Protein AF-A0A2E4PC79-F1 (afdb_monomer_lite)

Structure (mmCIF, N/CA/C/O backbone):
data_AF-A0A2E4PC79-F1
#
_entry.id   AF-A0A2E4PC79-F1
#
loop_
_atom_site.group_PDB
_atom_site.id
_atom_site.type_symbol
_atom_site.label_atom_id
_atom_site.label_alt_id
_atom_site.label_comp_id
_atom_site.label_asym_id
_atom_site.label_entity_id
_atom_site.label_seq_id
_atom_site.pdbx_PDB_ins_code
_atom_site.Cartn_x
_atom_site.Cartn_y
_atom_site.Cartn_z
_atom_site.occupancy
_atom_site.B_iso_or_equiv
_atom_site.auth_seq_id
_atom_site.auth_comp_id
_atom_site.auth_asym_id
_atom_site.auth_atom_id
_atom_site.pdbx_PDB_model_num
ATOM 1 N N . MET A 1 1 ? 13.870 14.319 -9.062 1.00 34.41 1 MET A N 1
ATOM 2 C CA . MET A 1 1 ? 12.429 14.173 -9.353 1.00 34.41 1 MET A CA 1
ATOM 3 C C . MET A 1 1 ? 11.971 12.851 -8.760 1.00 34.41 1 MET A C 1
ATOM 5 O O . MET A 1 1 ? 12.330 11.809 -9.291 1.00 34.41 1 MET A O 1
ATOM 9 N N . LEU A 1 2 ? 11.290 12.880 -7.611 1.00 38.62 2 LEU A N 1
ATOM 10 C CA . LEU A 1 2 ? 10.648 11.693 -7.042 1.00 38.62 2 LEU A CA 1
ATOM 11 C C . LEU A 1 2 ? 9.413 11.416 -7.902 1.00 38.62 2 LEU A C 1
ATOM 13 O O . LEU A 1 2 ? 8.409 12.112 -7.764 1.00 38.62 2 LEU A O 1
ATOM 17 N N . LEU A 1 3 ? 9.529 10.473 -8.842 1.00 47.06 3 LEU A N 1
ATOM 18 C CA . LEU A 1 3 ? 8.392 9.914 -9.573 1.00 47.06 3 LEU A CA 1
ATOM 19 C C . LEU A 1 3 ? 7.488 9.265 -8.522 1.00 47.06 3 LEU A C 1
ATOM 21 O O . LEU A 1 3 ? 7.707 8.134 -8.109 1.00 47.06 3 LEU A O 1
ATOM 25 N N . SER A 1 4 ? 6.564 10.053 -7.988 1.00 55.03 4 SER A N 1
ATOM 26 C CA . SER A 1 4 ? 5.513 9.564 -7.111 1.00 55.03 4 SER A CA 1
ATOM 27 C C . SER A 1 4 ? 4.483 8.889 -8.008 1.00 55.03 4 SER A C 1
ATOM 29 O O . SER A 1 4 ? 4.215 9.385 -9.103 1.00 55.03 4 SER A O 1
ATOM 31 N N . CYS A 1 5 ? 3.909 7.774 -7.564 1.00 61.78 5 CYS A N 1
ATOM 32 C CA . CYS A 1 5 ? 2.874 6.995 -8.258 1.00 61.78 5 CYS A CA 1
ATOM 33 C C . CYS A 1 5 ? 1.555 7.764 -8.503 1.00 61.78 5 CYS A C 1
ATOM 35 O O . CYS A 1 5 ? 0.470 7.192 -8.432 1.00 61.78 5 CYS A O 1
ATOM 37 N N . SER A 1 6 ? 1.575 9.079 -8.718 1.00 56.88 6 SER A N 1
ATOM 38 C CA . SER A 1 6 ? 0.365 9.877 -8.835 1.00 56.88 6 SER A CA 1
ATOM 39 C C . SER A 1 6 ? 0.559 11.184 -9.601 1.00 56.88 6 SER A C 1
ATOM 41 O O . SER A 1 6 ? 0.966 12.187 -9.032 1.00 56.88 6 SER A O 1
ATOM 43 N N . ASP A 1 7 ? 0.103 11.165 -10.854 1.00 45.41 7 ASP A N 1
ATOM 44 C CA . ASP A 1 7 ? -0.707 12.241 -11.459 1.00 45.41 7 ASP A CA 1
ATOM 45 C C . ASP A 1 7 ? -2.227 11.954 -11.291 1.00 45.41 7 ASP A C 1
ATOM 47 O O . ASP A 1 7 ? -3.075 12.698 -11.768 1.00 45.41 7 ASP A O 1
ATOM 51 N N . LYS A 1 8 ? -2.619 10.854 -10.618 1.00 46.72 8 LYS A N 1
ATOM 52 C CA . LYS A 1 8 ? -4.030 10.430 -10.459 1.00 46.72 8 LYS A CA 1
ATOM 53 C C . LYS A 1 8 ? -4.577 10.443 -9.023 1.00 46.72 8 LYS A C 1
ATOM 55 O O . LYS A 1 8 ? -5.702 10.003 -8.809 1.00 46.72 8 LYS A O 1
ATOM 60 N N . LYS A 1 9 ? -3.851 11.001 -8.045 1.00 45.25 9 LYS A N 1
ATOM 61 C CA . LYS A 1 9 ? -4.358 11.196 -6.665 1.00 45.25 9 LYS A CA 1
ATOM 62 C C . LYS A 1 9 ? -5.183 12.476 -6.462 1.00 45.25 9 LYS A C 1
ATOM 64 O O . LYS A 1 9 ? -5.401 12.861 -5.322 1.00 45.25 9 LYS A O 1
ATOM 69 N N . GLU A 1 10 ? -5.680 13.131 -7.513 1.00 37.34 10 GLU A N 1
ATOM 70 C CA . GLU A 1 10 ? -6.492 14.354 -7.340 1.00 37.34 10 GLU A CA 1
ATOM 71 C C . GLU A 1 10 ? -8.018 14.131 -7.374 1.00 37.34 10 GLU A C 1
ATOM 73 O O . GLU A 1 10 ? -8.794 15.072 -7.253 1.00 37.34 10 GLU A O 1
ATOM 78 N N . LYS A 1 11 ? -8.498 12.884 -7.472 1.00 36.75 11 LYS A N 1
ATOM 79 C CA . LYS A 1 11 ? -9.928 12.564 -7.297 1.00 36.75 11 LYS A CA 1
ATOM 80 C C . LYS A 1 11 ? -10.098 11.349 -6.401 1.00 36.75 11 LYS A C 1
ATOM 82 O O . LYS A 1 11 ? -10.289 10.234 -6.866 1.00 36.75 11 LYS A O 1
ATOM 87 N N . GLY A 1 12 ? -9.972 11.577 -5.104 1.00 32.78 12 GLY A N 1
ATOM 88 C CA . GLY A 1 12 ? -10.120 10.527 -4.098 1.00 32.78 12 GLY A CA 1
ATOM 89 C C . GLY A 1 12 ? -9.767 10.969 -2.685 1.00 32.78 12 GLY A C 1
ATOM 90 O O . GLY A 1 12 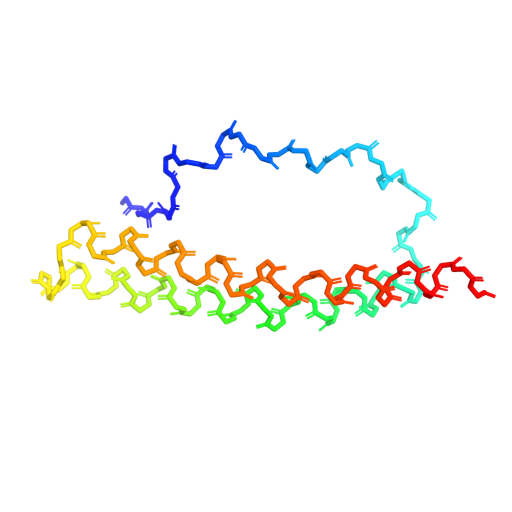? -10.003 10.216 -1.750 1.00 32.78 12 GLY A O 1
ATOM 91 N N . ALA A 1 13 ? -9.270 12.198 -2.504 1.00 36.50 13 ALA A N 1
ATOM 92 C CA . ALA A 1 13 ? -9.194 12.855 -1.205 1.00 36.50 13 ALA A CA 1
ATOM 93 C C . ALA A 1 13 ? -10.593 13.274 -0.706 1.00 36.50 13 ALA A C 1
ATOM 95 O O . ALA A 1 13 ? -10.819 14.407 -0.313 1.00 36.50 13 ALA A O 1
ATOM 96 N N . THR A 1 14 ? -11.542 12.342 -0.700 1.00 37.50 14 THR A N 1
ATOM 97 C CA . THR A 1 14 ? -12.540 12.266 0.367 1.00 37.50 14 THR A CA 1
ATOM 98 C C . THR A 1 14 ? -11.937 11.416 1.482 1.00 37.50 14 THR A C 1
ATOM 100 O O . THR A 1 14 ? -12.499 10.409 1.896 1.00 37.50 14 THR A O 1
ATOM 103 N N . SER A 1 15 ? -10.782 11.838 2.004 1.00 38.50 15 SER A N 1
ATOM 104 C CA . SER A 1 15 ? -10.609 11.779 3.453 1.00 38.50 15 SER A CA 1
ATOM 105 C C . SER A 1 15 ? -11.417 12.953 3.983 1.00 38.50 15 SER A C 1
ATOM 107 O O . SER A 1 15 ? -10.877 13.998 4.330 1.00 38.50 15 SER A O 1
ATOM 109 N N . ASP A 1 16 ? -12.738 12.792 3.888 1.00 35.78 16 ASP A N 1
ATOM 110 C CA . ASP A 1 16 ? -13.747 13.552 4.603 1.00 35.78 16 ASP A CA 1
ATOM 111 C C . ASP A 1 16 ? -13.198 13.738 6.020 1.00 35.78 16 ASP A C 1
ATOM 113 O O . ASP A 1 16 ? -13.030 12.764 6.755 1.00 35.78 16 ASP A O 1
ATOM 117 N N . GLU A 1 17 ? -12.708 14.936 6.322 1.00 38.91 17 GLU A N 1
ATOM 118 C CA . GLU A 1 17 ? -13.183 15.876 7.347 1.00 38.91 17 GLU A CA 1
ATOM 119 C C . GLU A 1 17 ? -14.175 15.337 8.411 1.00 38.91 17 GLU A C 1
ATOM 121 O O . GLU A 1 17 ? -15.051 16.043 8.900 1.00 38.91 17 GLU A O 1
ATOM 126 N N . LYS A 1 18 ? -14.060 14.066 8.797 1.00 42.34 18 LYS A N 1
ATOM 127 C CA . LYS A 1 18 ? -14.986 13.342 9.673 1.00 42.34 18 LYS A CA 1
ATOM 128 C C . LYS A 1 18 ? -14.292 12.495 10.727 1.00 42.34 18 LYS A C 1
ATOM 130 O O . LYS A 1 18 ? -14.956 11.759 11.449 1.00 42.34 18 LYS A O 1
ATOM 135 N N . VAL A 1 19 ? -12.978 12.641 10.863 1.00 42.97 19 VAL A N 1
ATOM 136 C CA . VAL A 1 19 ? -12.279 12.314 12.107 1.00 42.97 19 VAL A CA 1
ATOM 137 C C . VAL A 1 19 ? -12.061 13.637 12.827 1.00 42.97 19 VAL A C 1
ATOM 139 O O . VAL A 1 19 ? -10.969 14.194 12.884 1.00 42.97 19 VAL A O 1
ATOM 142 N N . THR A 1 20 ? -13.172 14.200 13.297 1.00 40.66 20 THR A N 1
ATOM 143 C CA . THR A 1 20 ? -13.187 15.257 14.300 1.00 40.66 20 THR A CA 1
ATOM 144 C C . THR A 1 20 ? -12.305 14.809 15.462 1.00 40.66 20 THR A C 1
ATOM 146 O O . THR A 1 20 ? -12.603 13.800 16.093 1.00 40.66 20 THR A O 1
ATOM 149 N N . THR A 1 21 ? -11.186 15.515 15.643 1.00 44.91 21 THR A N 1
ATOM 150 C CA . THR A 1 21 ? -10.466 16.043 16.832 1.00 44.91 21 THR A CA 1
ATOM 151 C C . THR A 1 21 ? -10.731 15.484 18.252 1.00 44.91 21 THR A C 1
ATOM 153 O O . THR A 1 21 ? -10.126 15.945 19.210 1.00 44.91 21 THR A O 1
ATOM 156 N N . ALA A 1 22 ? -11.608 14.502 18.440 1.00 42.41 22 ALA A N 1
ATOM 157 C CA . ALA A 1 22 ? -11.989 13.883 19.707 1.00 42.41 22 ALA A CA 1
ATOM 158 C C . ALA A 1 22 ? -11.547 12.408 19.823 1.00 42.41 22 ALA A C 1
ATOM 160 O O . ALA A 1 22 ? -11.752 11.793 20.864 1.00 42.41 22 ALA A O 1
ATOM 161 N N . GLN A 1 23 ? -10.944 11.826 18.777 1.00 46.78 23 GLN A N 1
ATOM 162 C CA . GLN A 1 23 ? -10.482 10.426 18.751 1.00 46.78 23 GLN A CA 1
ATOM 163 C C . GLN A 1 23 ? -8.958 10.267 18.884 1.00 46.78 23 GLN A C 1
ATOM 165 O O . GLN A 1 23 ? -8.444 9.166 18.690 1.00 46.78 23 GLN A O 1
ATOM 170 N N . GLU A 1 24 ? -8.227 11.341 19.201 1.00 49.31 24 GLU A N 1
ATOM 171 C CA . GLU A 1 24 ? -6.756 11.348 19.183 1.00 49.31 24 GLU A CA 1
ATOM 172 C C . GLU A 1 24 ? -6.090 10.343 20.140 1.00 49.31 24 GLU A C 1
ATOM 174 O O . GLU A 1 24 ? -4.963 9.951 19.855 1.00 49.31 24 GLU A O 1
ATOM 179 N N . ASP A 1 25 ? -6.807 9.841 21.153 1.00 54.62 25 ASP A N 1
ATOM 180 C CA . ASP A 1 25 ? -6.277 8.957 22.207 1.00 54.62 25 ASP A CA 1
ATOM 181 C C . ASP A 1 25 ? -7.138 7.691 22.446 1.00 54.62 25 ASP A C 1
ATOM 183 O O . ASP A 1 25 ? -7.213 7.148 23.547 1.00 54.62 25 ASP A O 1
ATOM 187 N N . SER A 1 26 ? -7.866 7.212 21.428 1.00 66.88 26 SER A N 1
ATOM 188 C CA . SER A 1 26 ? -8.621 5.955 21.554 1.00 66.88 26 SER A CA 1
ATOM 189 C C . SER A 1 26 ? -7.727 4.743 21.246 1.00 66.88 26 SER A C 1
ATOM 191 O O . SER A 1 26 ? -7.059 4.749 20.209 1.00 66.88 26 SER A O 1
ATOM 193 N N . PRO A 1 27 ? -7.780 3.646 22.032 1.00 74.56 27 PRO A N 1
ATOM 194 C CA . PRO A 1 27 ? -7.100 2.392 21.689 1.00 74.56 27 PRO A CA 1
ATOM 195 C C . PRO A 1 27 ? -7.538 1.838 20.322 1.00 74.56 27 PRO A C 1
ATOM 197 O O . PRO A 1 27 ? -6.789 1.102 19.684 1.00 74.56 27 PRO A O 1
ATOM 200 N N . CYS A 1 28 ? -8.719 2.230 19.833 1.00 79.31 28 CYS A N 1
ATOM 201 C CA . CYS A 1 28 ? -9.183 1.899 18.490 1.00 79.31 28 CYS A CA 1
ATOM 202 C C . CYS A 1 28 ? -8.346 2.578 17.401 1.00 79.31 28 CYS A C 1
ATOM 204 O O . CYS A 1 28 ? -8.053 1.950 16.386 1.00 79.31 28 CYS A O 1
ATOM 206 N N . LYS A 1 29 ? -7.931 3.836 17.609 1.00 79.31 29 LYS A N 1
ATOM 207 C CA . LYS A 1 29 ? -7.068 4.562 16.669 1.00 79.31 29 LYS A CA 1
ATOM 208 C C . LYS A 1 29 ? -5.689 3.910 16.608 1.00 79.31 29 LYS A C 1
ATOM 210 O O . LYS A 1 29 ? -5.221 3.630 15.513 1.00 79.31 29 LYS A O 1
ATOM 215 N N . THR A 1 30 ? -5.106 3.562 17.758 1.00 84.06 30 THR A N 1
ATOM 216 C CA . THR A 1 30 ? -3.833 2.828 17.807 1.00 84.06 30 THR A CA 1
ATOM 217 C C . THR A 1 30 ? -3.923 1.489 17.071 1.00 84.06 30 THR A C 1
ATOM 219 O O . THR A 1 30 ? -3.077 1.210 16.232 1.00 84.06 30 THR A O 1
ATOM 222 N N . GLN A 1 31 ? -4.982 0.699 17.288 1.00 80.25 31 GLN A N 1
ATOM 223 C CA . GLN A 1 31 ? -5.182 -0.564 16.558 1.00 80.25 31 GLN A CA 1
ATOM 224 C C . GLN A 1 31 ? -5.364 -0.362 15.051 1.00 80.25 31 GLN A C 1
ATOM 226 O O . GLN A 1 31 ? -4.896 -1.176 14.256 1.00 80.25 31 GLN A O 1
ATOM 231 N N . TYR A 1 32 ? -6.044 0.711 14.647 1.00 83.94 32 TYR A N 1
ATOM 232 C CA . TYR A 1 32 ? -6.185 1.062 13.241 1.00 83.94 32 TYR A CA 1
ATOM 233 C C . TYR A 1 32 ? -4.834 1.441 12.622 1.00 83.94 32 TYR A C 1
ATOM 235 O O . TYR A 1 32 ? -4.479 0.902 11.577 1.00 83.94 32 TYR A O 1
ATOM 243 N N . GLU A 1 33 ? -4.047 2.286 13.292 1.00 84.12 33 GLU A N 1
ATOM 244 C CA . GLU A 1 33 ? -2.695 2.669 12.867 1.00 84.12 33 GLU A CA 1
ATOM 245 C C . GLU A 1 33 ? -1.758 1.455 12.778 1.00 84.12 33 GLU A C 1
ATOM 247 O O . GLU A 1 33 ? -1.063 1.283 11.777 1.00 84.12 33 GLU A O 1
ATOM 252 N N . GLU A 1 34 ? -1.788 0.557 13.766 1.00 87.31 34 GLU A N 1
ATOM 253 C CA . GLU A 1 34 ? -1.042 -0.708 13.735 1.00 87.31 34 GLU A CA 1
ATOM 254 C C . GLU A 1 34 ? -1.489 -1.633 12.592 1.00 87.31 34 GLU A C 1
ATOM 256 O O . GLU A 1 34 ? -0.675 -2.391 12.064 1.00 87.31 34 GLU A O 1
ATOM 261 N N . CYS A 1 35 ? -2.756 -1.551 12.175 1.00 86.19 35 CYS A N 1
ATOM 262 C CA . CYS A 1 35 ? -3.295 -2.315 11.052 1.00 86.19 35 CYS A CA 1
ATOM 263 C C . CYS A 1 35 ? -2.872 -1.737 9.692 1.00 86.19 35 CYS A C 1
ATOM 265 O O . CYS A 1 35 ? -2.476 -2.496 8.807 1.00 86.19 35 CYS A O 1
ATOM 267 N N . ILE A 1 36 ? -2.912 -0.410 9.511 1.00 87.69 36 ILE A N 1
ATOM 268 C CA . ILE A 1 36 ? -2.585 0.225 8.221 1.00 87.69 36 ILE A CA 1
ATOM 269 C C . ILE A 1 36 ? -1.081 0.348 7.973 1.00 87.69 36 ILE A C 1
ATOM 271 O O . ILE A 1 36 ? -0.647 0.226 6.831 1.00 87.69 36 ILE A O 1
ATOM 275 N N . LYS A 1 37 ? -0.267 0.532 9.017 1.00 87.56 37 LYS A N 1
ATOM 276 C CA . LYS A 1 37 ? 1.181 0.745 8.893 1.00 87.56 37 LYS A CA 1
ATOM 277 C C . LYS A 1 37 ? 1.914 -0.345 8.092 1.00 87.56 37 LYS A C 1
ATOM 279 O O . LYS A 1 37 ? 2.668 0.006 7.186 1.00 87.56 37 LYS A O 1
ATOM 284 N N . PRO A 1 38 ? 1.705 -1.657 8.330 1.00 89.12 38 PRO A N 1
ATOM 285 C CA . PRO A 1 38 ? 2.331 -2.686 7.498 1.00 89.12 38 PRO A CA 1
ATOM 286 C C . PRO A 1 38 ? 1.835 -2.668 6.042 1.00 89.12 38 PRO A C 1
ATOM 288 O O . PRO A 1 38 ? 2.580 -3.070 5.147 1.00 89.12 38 PRO A O 1
ATOM 291 N N . LEU A 1 39 ? 0.607 -2.199 5.786 1.00 87.81 39 LEU A N 1
ATOM 292 C CA . LEU A 1 39 ? 0.059 -2.053 4.433 1.00 87.81 39 LEU A CA 1
ATOM 293 C C . LEU A 1 39 ? 0.717 -0.881 3.696 1.00 87.81 39 LEU A C 1
ATOM 295 O O . LEU A 1 39 ? 1.099 -1.026 2.535 1.00 87.81 39 LEU A O 1
ATOM 299 N N . GLU A 1 40 ? 0.903 0.248 4.382 1.00 85.38 40 GLU A N 1
ATOM 300 C CA . GLU A 1 40 ? 1.638 1.411 3.877 1.00 85.38 40 GLU A CA 1
ATOM 301 C C . GLU A 1 40 ? 3.100 1.065 3.573 1.00 85.38 40 GLU A C 1
ATOM 303 O O . GLU A 1 40 ? 3.593 1.382 2.489 1.00 85.38 40 GLU A O 1
ATOM 308 N N . ASP A 1 41 ? 3.771 0.340 4.474 1.00 88.00 41 ASP A N 1
ATOM 309 C CA . ASP A 1 41 ? 5.145 -0.132 4.275 1.00 88.00 41 ASP A CA 1
ATOM 310 C C . ASP A 1 41 ? 5.254 -1.086 3.073 1.00 88.00 41 ASP A C 1
ATOM 312 O O . ASP A 1 41 ? 6.205 -1.012 2.288 1.00 88.00 41 ASP A O 1
ATOM 316 N N . ALA A 1 42 ? 4.291 -2.000 2.910 1.00 88.31 42 ALA A N 1
ATOM 317 C CA . ALA A 1 42 ? 4.255 -2.925 1.780 1.00 88.31 42 ALA A CA 1
ATOM 318 C C . ALA A 1 42 ? 4.030 -2.190 0.450 1.00 88.31 42 ALA A C 1
ATOM 320 O O . ALA A 1 42 ? 4.728 -2.466 -0.530 1.00 88.31 42 ALA A O 1
ATOM 321 N N . TYR A 1 43 ? 3.109 -1.222 0.429 1.00 87.62 43 TYR A N 1
ATOM 322 C CA . TYR A 1 43 ? 2.881 -0.347 -0.717 1.00 87.62 43 TYR A CA 1
ATOM 323 C C . TYR A 1 43 ? 4.145 0.448 -1.067 1.00 87.62 43 TYR A C 1
ATOM 325 O O . TYR A 1 43 ? 4.593 0.408 -2.213 1.00 87.62 43 TYR A O 1
ATOM 333 N N . ALA A 1 44 ? 4.776 1.100 -0.086 1.00 86.94 44 ALA A N 1
ATOM 334 C CA . ALA A 1 44 ? 5.993 1.880 -0.294 1.00 86.94 44 ALA A CA 1
ATOM 335 C C . ALA A 1 44 ? 7.123 1.027 -0.890 1.00 86.94 44 ALA A C 1
ATOM 337 O O . ALA A 1 44 ? 7.739 1.429 -1.877 1.00 86.94 44 ALA A O 1
ATOM 338 N N . LYS A 1 45 ? 7.337 -0.191 -0.374 1.00 89.56 45 LYS A N 1
ATOM 339 C CA . LYS A 1 45 ? 8.325 -1.139 -0.921 1.00 89.56 45 LYS A CA 1
ATOM 340 C C . LYS A 1 45 ? 8.010 -1.566 -2.353 1.00 89.56 45 LYS A C 1
ATOM 342 O O . LYS A 1 45 ? 8.924 -1.700 -3.168 1.00 89.56 45 LYS A O 1
ATOM 347 N N . ALA A 1 46 ? 6.739 -1.804 -2.674 1.00 88.38 46 ALA A N 1
ATOM 348 C CA . ALA A 1 46 ? 6.327 -2.170 -4.027 1.00 88.38 46 ALA A CA 1
ATOM 349 C C . ALA A 1 46 ? 6.581 -1.023 -5.019 1.00 88.38 46 ALA A C 1
ATOM 351 O O . ALA A 1 46 ? 7.141 -1.246 -6.095 1.00 88.38 46 ALA A O 1
ATOM 352 N N . VAL A 1 47 ? 6.242 0.204 -4.620 1.00 86.88 47 VAL A N 1
ATOM 353 C CA . VAL A 1 47 ? 6.480 1.424 -5.398 1.00 86.88 47 VAL A CA 1
ATOM 354 C C . VAL A 1 47 ? 7.969 1.697 -5.585 1.00 86.88 47 VAL A C 1
ATOM 356 O O . VAL A 1 47 ? 8.391 1.987 -6.703 1.00 86.88 47 VAL A O 1
ATOM 359 N N . GLU A 1 48 ? 8.776 1.573 -4.531 1.00 89.75 48 GLU A N 1
ATOM 360 C CA . GLU A 1 48 ? 10.229 1.757 -4.597 1.00 89.75 48 GLU A CA 1
ATOM 361 C C . GLU A 1 48 ? 10.860 0.756 -5.570 1.00 89.75 48 GLU A C 1
ATOM 363 O O . GLU A 1 48 ? 11.571 1.146 -6.495 1.00 89.75 48 GLU A O 1
ATOM 368 N N . LYS A 1 49 ? 10.485 -0.524 -5.466 1.00 90.00 49 LYS A N 1
ATOM 369 C CA . LYS A 1 49 ? 10.946 -1.571 -6.385 1.00 90.00 49 LYS A CA 1
ATOM 370 C C . LYS A 1 49 ? 10.558 -1.286 -7.837 1.00 90.00 49 LYS A C 1
ATOM 372 O O . LYS A 1 49 ? 11.348 -1.543 -8.745 1.00 90.00 49 LYS A O 1
ATOM 377 N N . ALA A 1 50 ? 9.345 -0.792 -8.080 1.00 88.38 50 ALA A N 1
ATOM 378 C CA . ALA A 1 50 ? 8.917 -0.399 -9.419 1.00 88.38 50 ALA A CA 1
ATOM 379 C C . ALA A 1 50 ? 9.704 0.826 -9.916 1.00 88.38 50 ALA A C 1
ATOM 381 O O . ALA A 1 50 ? 10.118 0.861 -11.073 1.00 88.38 50 ALA A O 1
ATOM 382 N N . ALA A 1 51 ? 9.966 1.802 -9.045 1.00 87.56 51 ALA A N 1
ATOM 383 C CA . ALA A 1 51 ? 10.736 2.995 -9.377 1.00 87.56 51 ALA A CA 1
ATOM 384 C C . ALA A 1 51 ? 12.192 2.655 -9.722 1.00 87.56 51 ALA A C 1
ATOM 386 O O . ALA A 1 51 ? 12.734 3.213 -10.673 1.00 87.56 51 ALA A O 1
ATOM 387 N N . ASP A 1 52 ? 12.816 1.720 -9.007 1.00 90.94 52 ASP A N 1
ATOM 388 C CA . ASP A 1 52 ? 14.175 1.267 -9.313 1.00 90.94 52 ASP A CA 1
ATOM 389 C C . ASP A 1 52 ? 14.241 0.505 -10.636 1.00 90.94 52 ASP A C 1
ATOM 391 O O . ASP A 1 52 ? 15.149 0.738 -11.433 1.00 90.94 52 ASP A O 1
ATOM 395 N N . LYS A 1 53 ? 13.237 -0.329 -10.935 1.00 89.88 53 LYS A N 1
ATOM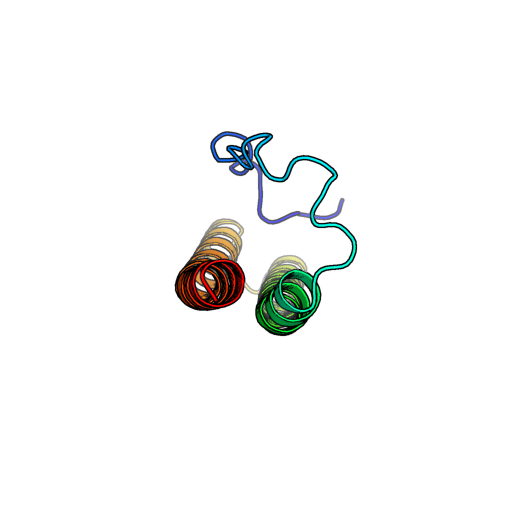 396 C CA . LYS A 1 53 ? 13.114 -0.963 -12.256 1.00 89.88 53 LYS A CA 1
ATOM 397 C C . LYS A 1 53 ? 12.946 0.061 -13.379 1.00 89.88 53 LYS A C 1
ATOM 399 O O . LYS A 1 53 ? 13.519 -0.129 -14.447 1.00 89.88 53 LYS A O 1
ATOM 404 N N . LEU A 1 54 ? 12.179 1.128 -13.145 1.00 87.81 54 LEU A N 1
ATOM 405 C CA . LEU A 1 54 ? 11.997 2.205 -14.117 1.00 87.81 54 LEU A CA 1
ATOM 406 C C . LEU A 1 54 ? 13.301 2.989 -14.330 1.00 87.81 54 LEU A C 1
ATOM 408 O O . LEU A 1 54 ? 13.663 3.259 -15.467 1.00 87.81 54 LEU A O 1
ATOM 412 N N . LYS A 1 55 ? 14.033 3.320 -13.256 1.00 88.06 55 LYS A N 1
ATOM 413 C CA . LYS A 1 55 ? 15.348 3.990 -13.340 1.00 88.06 55 LYS A CA 1
ATOM 414 C C . LYS A 1 55 ? 16.403 3.143 -14.050 1.00 88.06 55 LYS A C 1
ATOM 416 O O . LYS A 1 55 ? 17.316 3.701 -14.643 1.00 88.06 55 LYS A O 1
ATOM 421 N N . ALA A 1 56 ? 16.303 1.821 -13.945 1.00 92.81 56 ALA A N 1
ATOM 422 C CA . ALA A 1 56 ? 17.178 0.875 -14.627 1.00 92.81 56 ALA A CA 1
ATOM 423 C C . ALA A 1 56 ? 16.728 0.566 -16.069 1.00 92.81 56 ALA A C 1
ATOM 425 O O . ALA A 1 56 ? 17.198 -0.420 -16.636 1.00 92.81 56 ALA A O 1
ATOM 426 N N . ASP A 1 57 ? 15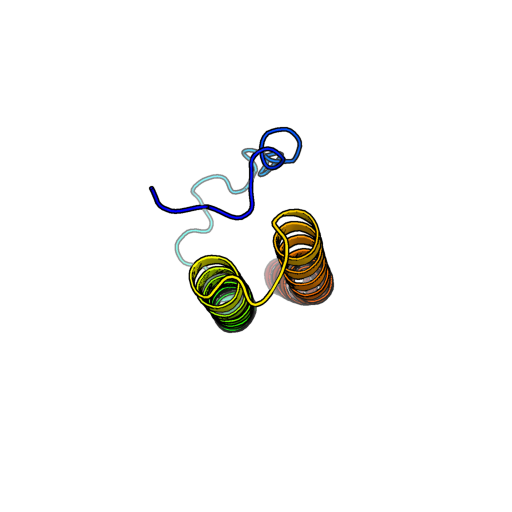.764 1.322 -16.620 1.00 89.94 57 ASP A N 1
ATOM 427 C CA . ASP A 1 57 ? 15.149 1.109 -17.941 1.00 89.94 57 ASP A CA 1
ATOM 428 C C . ASP A 1 57 ? 14.644 -0.336 -18.162 1.00 89.94 57 ASP A C 1
ATOM 430 O O . ASP A 1 57 ? 14.500 -0.811 -19.287 1.00 89.94 57 ASP A O 1
ATOM 434 N N . SER A 1 58 ? 14.370 -1.061 -17.069 1.00 91.06 58 SER A N 1
ATOM 435 C CA . SER A 1 58 ? 13.960 -2.472 -17.082 1.00 91.06 58 SER A CA 1
ATOM 436 C C . SER A 1 58 ? 12.450 -2.649 -17.250 1.00 91.06 58 SER A C 1
ATOM 438 O O . SER A 1 58 ? 11.994 -3.754 -17.532 1.00 91.06 58 SER A O 1
ATOM 440 N N . ILE A 1 59 ? 11.677 -1.582 -17.039 1.00 88.88 59 ILE A N 1
ATOM 441 C CA . ILE A 1 59 ? 10.240 -1.506 -17.311 1.00 88.88 59 ILE A CA 1
ATOM 442 C C . ILE A 1 59 ? 9.917 -0.155 -17.949 1.00 88.88 59 ILE A C 1
ATOM 444 O O . ILE A 1 59 ? 10.582 0.847 -17.687 1.00 88.88 59 ILE A O 1
ATOM 448 N N . SER A 1 60 ? 8.859 -0.107 -18.749 1.00 90.62 60 SER A N 1
ATOM 449 C CA . SER A 1 60 ? 8.320 1.139 -19.286 1.00 90.62 60 SER A CA 1
ATOM 450 C C . SER A 1 60 ? 7.617 1.971 -18.208 1.00 90.62 60 SER A C 1
ATOM 452 O O . SER A 1 60 ? 7.179 1.473 -17.168 1.00 90.62 60 SER A O 1
ATOM 454 N N . LYS A 1 61 ? 7.406 3.261 -18.500 1.00 87.06 61 LYS A N 1
ATOM 455 C CA . LYS A 1 61 ? 6.579 4.141 -17.658 1.00 87.06 61 LYS A CA 1
ATOM 456 C C . LYS A 1 61 ? 5.162 3.581 -17.455 1.00 87.06 61 LYS A C 1
ATOM 458 O O . LYS A 1 61 ? 4.598 3.750 -16.382 1.00 87.06 61 LYS A O 1
ATOM 463 N N . ASN A 1 62 ? 4.605 2.904 -18.463 1.00 89.38 62 ASN A N 1
ATOM 464 C CA . ASN A 1 62 ? 3.275 2.302 -18.375 1.00 89.38 62 ASN A CA 1
ATOM 465 C C . ASN A 1 62 ? 3.252 1.100 -17.418 1.00 89.38 62 ASN A C 1
ATOM 467 O O . ASN A 1 62 ? 2.360 0.994 -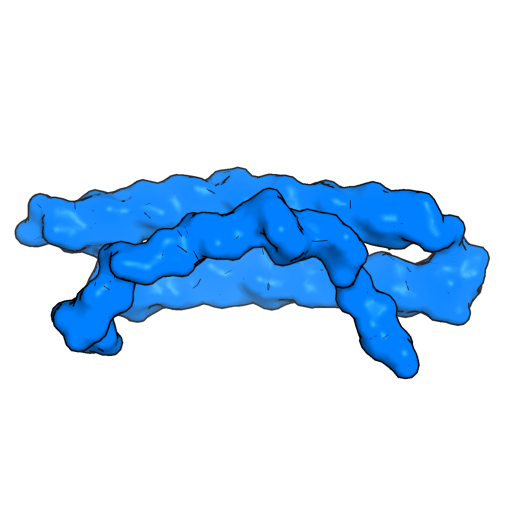16.586 1.00 89.38 62 ASN A O 1
ATOM 471 N N . GLU A 1 63 ? 4.261 0.231 -17.485 1.00 88.12 63 GLU A N 1
ATOM 472 C CA . GLU A 1 63 ? 4.416 -0.885 -16.542 1.00 88.12 63 GLU A CA 1
ATOM 473 C C . GLU A 1 63 ? 4.668 -0.401 -15.110 1.00 88.12 63 GLU A C 1
ATOM 475 O O . GLU A 1 63 ? 4.141 -0.982 -14.166 1.00 88.12 63 GLU A O 1
ATOM 480 N N . TYR A 1 64 ? 5.412 0.696 -14.939 1.00 87.94 64 TYR A N 1
ATOM 481 C CA . TYR A 1 64 ? 5.552 1.354 -13.641 1.00 87.94 64 TYR A CA 1
ATOM 482 C C . TYR A 1 64 ? 4.193 1.817 -13.091 1.00 87.94 64 TYR A C 1
ATOM 484 O O . TYR A 1 64 ? 3.877 1.543 -11.936 1.00 87.94 64 TYR A O 1
ATOM 492 N N . THR A 1 65 ? 3.364 2.467 -13.916 1.00 87.25 65 THR A N 1
ATOM 493 C CA . THR A 1 65 ? 2.011 2.890 -13.519 1.00 87.25 65 THR A CA 1
ATOM 494 C C . THR A 1 65 ? 1.122 1.704 -13.149 1.00 87.25 65 THR A C 1
ATOM 496 O O . THR A 1 65 ? 0.470 1.756 -12.113 1.00 87.25 65 THR A O 1
ATOM 499 N N . ILE A 1 66 ? 1.140 0.620 -13.929 1.00 88.75 66 ILE A N 1
ATOM 500 C CA . ILE A 1 66 ? 0.378 -0.598 -13.611 1.00 88.75 66 ILE A CA 1
ATOM 501 C C . ILE A 1 66 ? 0.825 -1.175 -12.262 1.00 88.75 66 ILE A C 1
ATOM 503 O O . ILE A 1 66 ? -0.016 -1.460 -11.417 1.00 88.75 66 ILE A O 1
ATOM 507 N N . ALA A 1 67 ? 2.134 -1.270 -12.012 1.00 88.75 67 ALA A N 1
ATOM 508 C CA . ALA A 1 67 ? 2.657 -1.772 -10.741 1.00 88.75 67 ALA A CA 1
ATOM 509 C C . ALA A 1 67 ? 2.248 -0.895 -9.540 1.00 88.75 67 ALA A C 1
ATOM 511 O O . ALA A 1 67 ? 1.941 -1.417 -8.468 1.00 88.75 67 ALA A O 1
ATOM 512 N N . CYS A 1 68 ? 2.216 0.431 -9.713 1.00 87.56 68 CYS A N 1
ATOM 513 C CA . CYS A 1 68 ? 1.688 1.354 -8.708 1.00 87.56 68 CYS A CA 1
ATOM 514 C C . CYS A 1 68 ? 0.193 1.113 -8.435 1.00 87.56 68 CYS A C 1
ATOM 516 O O . CYS A 1 68 ? -0.215 1.054 -7.274 1.00 87.56 68 CYS A O 1
ATOM 518 N N . ASP A 1 69 ? -0.615 0.980 -9.492 1.00 87.88 69 ASP A N 1
ATOM 519 C CA . ASP A 1 69 ? -2.065 0.786 -9.392 1.00 87.88 69 ASP A CA 1
ATOM 520 C C . ASP A 1 69 ? -2.397 -0.557 -8.720 1.00 87.88 69 ASP A C 1
ATOM 522 O O . ASP A 1 69 ? -3.256 -0.615 -7.840 1.00 87.88 69 ASP A O 1
ATOM 526 N N . GLU A 1 70 ? -1.673 -1.625 -9.063 1.00 90.19 70 GLU A N 1
ATOM 527 C CA . GLU A 1 70 ? -1.797 -2.941 -8.427 1.00 90.19 70 GLU A CA 1
ATOM 528 C C . GLU A 1 70 ? -1.433 -2.894 -6.938 1.00 90.19 70 GLU A C 1
ATOM 530 O O . GLU A 1 70 ? -2.177 -3.410 -6.099 1.00 90.19 70 GLU A O 1
ATOM 535 N N . ALA A 1 71 ? -0.321 -2.236 -6.590 1.00 88.38 71 ALA A N 1
ATOM 536 C CA . ALA A 1 71 ? 0.092 -2.069 -5.200 1.00 88.38 71 ALA A CA 1
ATOM 537 C C . ALA A 1 71 ? -0.946 -1.272 -4.392 1.00 88.38 71 ALA A C 1
ATOM 539 O O . ALA A 1 71 ? -1.253 -1.623 -3.252 1.00 88.38 71 ALA A O 1
ATOM 540 N N . PHE A 1 72 ? -1.519 -0.221 -4.985 1.00 85.94 72 PHE A N 1
ATOM 541 C CA . PHE A 1 72 ? -2.557 0.583 -4.346 1.00 85.94 72 PHE A CA 1
ATOM 542 C C . PHE A 1 72 ? -3.874 -0.187 -4.183 1.00 85.94 72 PHE A C 1
ATOM 544 O O . PHE A 1 72 ? -4.501 -0.116 -3.127 1.00 85.94 72 PHE A O 1
ATOM 551 N N . ALA A 1 73 ? -4.289 -0.959 -5.192 1.00 87.38 73 ALA A N 1
ATOM 552 C CA . ALA A 1 73 ? -5.484 -1.796 -5.117 1.00 87.38 73 ALA A CA 1
ATOM 553 C C . ALA A 1 73 ? -5.358 -2.873 -4.026 1.00 87.38 73 ALA A C 1
ATOM 555 O O . ALA A 1 73 ? -6.299 -3.085 -3.258 1.00 87.38 73 ALA A O 1
ATOM 556 N N . ALA A 1 74 ? -4.185 -3.505 -3.913 1.00 87.94 74 ALA A N 1
ATOM 557 C CA . ALA A 1 74 ? -3.896 -4.463 -2.849 1.00 87.94 74 ALA A CA 1
ATOM 558 C C . ALA A 1 74 ? -3.977 -3.808 -1.460 1.00 87.94 74 ALA A C 1
ATOM 560 O O . ALA A 1 74 ? -4.632 -4.342 -0.567 1.00 87.94 74 ALA A O 1
ATOM 561 N N . MET A 1 75 ? -3.380 -2.622 -1.298 1.00 87.69 75 MET A N 1
ATOM 562 C CA . MET A 1 75 ? -3.449 -1.851 -0.055 1.00 87.69 75 MET A CA 1
ATOM 563 C C . MET A 1 75 ? -4.895 -1.481 0.308 1.00 87.69 75 MET A C 1
ATOM 565 O O . MET A 1 75 ? -5.309 -1.713 1.439 1.00 87.69 75 MET A O 1
ATOM 569 N N . GLN A 1 76 ? -5.692 -0.964 -0.635 1.00 84.12 76 GLN A N 1
ATOM 570 C CA . GLN A 1 76 ? -7.085 -0.580 -0.369 1.00 84.12 76 GLN A CA 1
ATOM 571 C C . GLN A 1 76 ? -7.974 -1.758 0.042 1.00 84.12 76 GLN A C 1
ATOM 573 O O . GLN A 1 76 ? -8.814 -1.610 0.930 1.00 84.12 76 GLN A O 1
ATOM 578 N N . ASN A 1 77 ? -7.788 -2.932 -0.569 1.00 87.19 77 ASN A N 1
ATOM 579 C CA . ASN A 1 77 ? -8.550 -4.124 -0.200 1.00 87.19 77 ASN A CA 1
ATOM 580 C C . ASN A 1 77 ? -8.302 -4.535 1.263 1.00 87.19 77 ASN A C 1
ATOM 582 O O . ASN A 1 77 ? -9.220 -4.954 1.967 1.00 87.19 77 ASN A O 1
ATOM 586 N N . GLU A 1 78 ? -7.067 -4.370 1.739 1.00 86.38 78 GLU A N 1
ATOM 587 C CA . GLU A 1 78 ? -6.705 -4.665 3.124 1.00 86.38 78 GLU A CA 1
ATOM 588 C C . GLU A 1 78 ? -7.100 -3.534 4.091 1.00 86.38 78 GLU A C 1
ATOM 590 O O . GLU A 1 78 ? -7.582 -3.827 5.186 1.00 86.38 78 GLU A O 1
ATOM 595 N N . ILE A 1 79 ? -7.018 -2.257 3.685 1.00 84.38 79 ILE A N 1
ATOM 596 C CA . ILE A 1 79 ? -7.505 -1.117 4.491 1.00 84.38 79 ILE A CA 1
ATOM 597 C C . ILE A 1 79 ? -8.986 -1.275 4.828 1.00 84.38 79 ILE A C 1
ATOM 599 O O . ILE A 1 79 ? -9.373 -1.033 5.967 1.00 84.38 79 ILE A O 1
ATOM 603 N N . GLY A 1 80 ? -9.807 -1.779 3.900 1.00 83.88 80 GLY A N 1
ATOM 604 C CA . GLY A 1 80 ? -11.221 -2.045 4.176 1.00 83.88 80 GLY A CA 1
ATOM 605 C C . GLY A 1 80 ? -11.455 -3.002 5.358 1.00 83.88 80 GLY A C 1
ATOM 606 O O . GLY A 1 80 ? -12.481 -2.911 6.039 1.00 83.88 80 GLY A O 1
ATOM 607 N N . LYS A 1 81 ? -10.498 -3.894 5.658 1.00 87.00 81 LYS A N 1
ATOM 608 C CA . LYS A 1 81 ? -10.531 -4.750 6.857 1.00 87.00 81 LYS A CA 1
ATOM 609 C C . LYS A 1 81 ? -10.163 -3.959 8.113 1.00 87.00 81 LYS A C 1
AT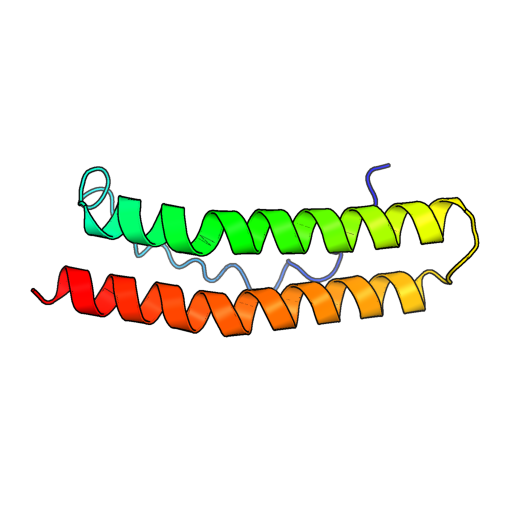OM 611 O O . LYS A 1 81 ? -10.852 -4.098 9.123 1.00 87.00 81 LYS A O 1
ATOM 616 N N . CYS A 1 82 ? -9.136 -3.110 8.037 1.00 84.69 82 CYS A N 1
ATOM 617 C CA . CYS A 1 82 ? -8.739 -2.216 9.127 1.00 84.69 82 CYS A CA 1
ATOM 618 C C . CYS A 1 82 ? -9.867 -1.238 9.494 1.00 84.69 82 CYS A C 1
ATOM 620 O O . CYS A 1 82 ? -10.190 -1.090 10.670 1.00 84.69 82 CYS A O 1
ATOM 622 N N . ASP A 1 83 ? -10.541 -0.651 8.501 1.00 82.44 83 ASP A N 1
ATOM 623 C CA . ASP A 1 83 ? -11.696 0.234 8.692 1.00 82.44 83 ASP A CA 1
ATOM 624 C C . ASP A 1 83 ? -12.841 -0.467 9.420 1.00 82.44 83 ASP A C 1
ATOM 626 O O . ASP A 1 83 ? -13.502 0.115 10.284 1.00 82.44 83 ASP A O 1
ATOM 630 N N . LYS A 1 84 ? -13.098 -1.734 9.073 1.00 84.50 84 LYS A N 1
ATOM 631 C CA . LYS A 1 84 ? -14.117 -2.535 9.749 1.00 84.50 84 LYS A CA 1
ATOM 632 C C . LYS A 1 84 ? -13.734 -2.799 11.204 1.00 84.50 84 LYS A C 1
ATOM 634 O O . LYS A 1 84 ? -14.568 -2.593 12.077 1.00 84.50 84 LYS A O 1
ATOM 639 N N . MET A 1 85 ? -12.484 -3.186 11.472 1.00 83.25 85 MET A N 1
ATOM 640 C CA . MET A 1 85 ? -11.988 -3.374 12.842 1.00 83.25 85 MET A CA 1
ATOM 641 C C . MET A 1 85 ? -12.076 -2.087 13.667 1.00 83.25 85 MET A C 1
ATOM 643 O O . MET A 1 85 ? -12.483 -2.130 14.825 1.00 83.25 85 MET A O 1
ATOM 647 N N . PHE A 1 86 ? -11.750 -0.943 13.065 1.00 83.88 86 PHE A N 1
ATOM 648 C CA . PHE A 1 86 ? -11.865 0.359 13.710 1.00 83.88 86 PHE A CA 1
ATOM 649 C C . PHE A 1 86 ? -13.317 0.685 14.067 1.00 83.88 86 PHE A C 1
ATOM 651 O O . PHE A 1 86 ? -13.607 1.014 15.215 1.00 83.88 86 PHE A O 1
ATOM 658 N N . LYS A 1 87 ? -14.250 0.523 13.120 1.00 81.38 87 LYS A N 1
ATOM 659 C CA . LYS A 1 87 ? -15.689 0.718 13.368 1.00 81.38 87 LYS A CA 1
ATOM 660 C C . LYS A 1 87 ? -16.217 -0.225 14.448 1.00 81.38 87 LYS A C 1
ATOM 662 O O . LYS A 1 87 ? -16.927 0.230 15.336 1.00 81.38 87 LYS A O 1
ATOM 667 N N . ASP A 1 88 ? -15.840 -1.500 14.408 1.00 84.31 88 ASP A N 1
ATOM 668 C CA . ASP A 1 88 ? -16.243 -2.488 15.415 1.00 84.31 88 ASP A CA 1
ATOM 669 C C . ASP A 1 88 ? -15.669 -2.155 16.804 1.00 84.31 88 ASP A C 1
ATOM 671 O O . ASP A 1 88 ? -16.328 -2.393 17.814 1.00 84.31 88 ASP A O 1
ATOM 675 N N . CYS A 1 89 ? -14.462 -1.585 16.872 1.00 82.12 89 CYS A N 1
ATOM 676 C CA . CYS A 1 89 ? -13.855 -1.124 18.119 1.00 82.12 89 CYS A CA 1
ATOM 677 C C . CYS A 1 89 ? -14.575 0.107 18.689 1.00 82.12 89 CYS A C 1
ATOM 679 O O . CYS A 1 89 ? -14.813 0.165 19.889 1.00 82.12 89 CYS A O 1
ATOM 681 N N . LEU A 1 90 ? -14.974 1.057 17.837 1.00 78.50 90 LEU A N 1
ATOM 682 C CA . LEU A 1 90 ? -15.711 2.258 18.252 1.00 78.50 90 LEU A CA 1
ATOM 683 C C . LEU A 1 90 ? -17.148 1.984 18.718 1.00 78.50 90 LEU A C 1
ATOM 685 O O . LEU A 1 90 ? -17.738 2.827 19.390 1.00 78.50 90 LEU A O 1
ATOM 689 N N . LEU A 1 91 ? -17.731 0.853 18.317 1.00 77.56 91 LEU A N 1
ATOM 690 C CA . LEU A 1 91 ? -19.089 0.441 18.686 1.00 77.56 91 LEU A CA 1
ATOM 691 C C . LEU A 1 91 ? -19.149 -0.390 19.983 1.00 77.56 91 LEU A C 1
ATOM 693 O O . LEU A 1 91 ? -20.249 -0.769 20.393 1.00 77.56 91 LEU A O 1
ATOM 697 N N . LYS A 1 92 ? -18.001 -0.701 20.596 1.00 58.66 92 LYS A N 1
ATOM 698 C CA . LYS A 1 92 ? -17.885 -1.412 21.880 1.00 58.66 92 LYS A CA 1
ATOM 699 C C . LYS A 1 92 ? -17.736 -0.448 23.047 1.00 58.66 92 LYS A C 1
ATOM 701 O O . LYS A 1 92 ? -18.282 -0.793 24.117 1.00 58.66 92 LYS A O 1
#

pLDDT: mean 74.22, std 19.65, range [32.78, 92.81]

Radius of gyration: 16.12 Å; chains: 1; bounding box: 36×21×42 Å

Sequence (92 aa):
MLL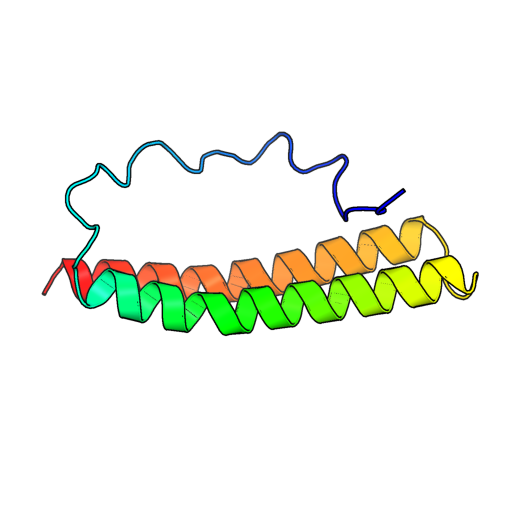SCSDKKEKGATSDEKVTTAQEDSPCKTQYEECIKPLEDAYAKAVEKAADKLKADSISKNEYTIACDEAFAAMQNEIGKCDKMFKDCLLK

Foldseek 3Di:
DPPDLDVPPPPDPVPPPPPPPPCPDDVLVVQLCVQLVVLVVQLVVQLVVLVVCVVVVVDDPVVSNVSNVVSVVVSVVSNVVSVVSSVVSVVD

Secondary structure (DSSP, 8-state):
----S-SSTTS-----S-S-TT-TT-HHHHHHHHHHHHHHHHHHHHHHHHHHHHHTTSS-HHHHHHHHHHHHHHHHHHHHHHHHHHHHHHT-